Protein AF-A0AAD9LIF2-F1 (afdb_monomer_lite)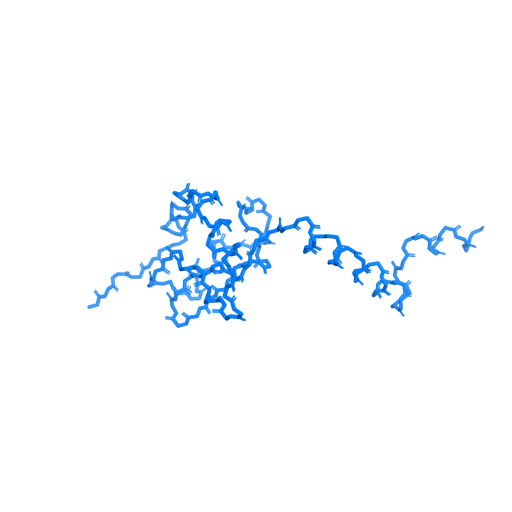

Radius of gyration: 17.7 Å; chains: 1; bounding box: 37×33×51 Å

pLDDT: mean 85.91, std 12.75, range [42.34, 97.44]

Secondary structure (DSSP, 8-state):
-PPPBPHHHHHHHHHT--HHHHHHHHTSS-SSPPPEEEEE-B-HHHHHHHHTTSTT-SS-GGGEEEETTEEEE-----HHHHHHHHHHHHHHHHHTT--HHHHGGG-

Foldseek 3Di:
DPDADALVNLVVLQVPDPVVVVQVQVPDPDPDRDFAWSDFRYDPVRVCVNCPVQPPDPAGPVQWDADPRTITGNDHPDPVNVVVVVVVVQVVCVVVVNRPVVVVVPD

Sequence (107 aa):
MTTLKTADDIRVAIDALELDEVASYFDQDDDEIDPYVVCEGVSIDAFNEYVGDGEGLRISLRFLALYDGRLVIVDLPTTVHESTARSFESEFLAATGNDARLQVAAR

Structure (mmCIF, N/CA/C/O backbone):
data_AF-A0AAD9LIF2-F1
#
_entry.id   AF-A0AAD9LIF2-F1
#
loop_
_atom_site.group_PDB
_atom_site.id
_atom_site.type_symbol
_atom_site.label_atom_id
_atom_site.label_alt_id
_atom_site.label_comp_id
_atom_site.label_asym_id
_atom_site.label_entity_id
_atom_site.label_seq_id
_atom_site.pdbx_PDB_ins_code
_atom_site.Cartn_x
_atom_site.Cartn_y
_atom_site.Cartn_z
_atom_site.occupancy
_atom_site.B_iso_or_equiv
_atom_site.auth_seq_id
_atom_site.auth_comp_id
_atom_site.auth_asym_id
_atom_site.auth_atom_id
_atom_site.pdbx_PDB_model_num
ATOM 1 N N . MET A 1 1 ? -19.932 -6.520 14.678 1.00 46.56 1 MET A N 1
ATOM 2 C CA . MET A 1 1 ? -19.556 -5.723 13.498 1.00 46.56 1 MET A CA 1
ATOM 3 C C . MET A 1 1 ? -18.306 -4.967 13.875 1.00 46.56 1 MET A C 1
ATOM 5 O O . MET A 1 1 ? -18.366 -4.162 14.795 1.00 46.56 1 MET A O 1
ATOM 9 N N . THR A 1 2 ? -17.177 -5.309 13.270 1.00 65.56 2 THR A N 1
ATOM 10 C CA . THR A 1 2 ? -15.981 -4.470 13.317 1.00 65.56 2 THR A CA 1
ATOM 11 C C . THR A 1 2 ? -16.275 -3.195 12.530 1.00 65.56 2 THR A C 1
ATOM 13 O O . THR A 1 2 ? -16.907 -3.248 11.474 1.00 65.56 2 THR A O 1
ATOM 16 N N . THR A 1 3 ? -15.910 -2.042 13.081 1.00 82.25 3 THR A N 1
ATOM 17 C CA . THR A 1 3 ? -16.009 -0.765 12.370 1.00 82.25 3 THR A CA 1
ATOM 18 C C . THR A 1 3 ? -15.069 -0.813 11.170 1.00 82.25 3 THR A C 1
ATOM 20 O O . THR A 1 3 ? -13.901 -1.163 11.335 1.00 82.25 3 THR A O 1
ATOM 23 N N . LEU A 1 4 ? -15.580 -0.506 9.976 1.00 89.88 4 LEU A N 1
ATOM 24 C CA . LEU A 1 4 ? -14.756 -0.419 8.771 1.00 89.88 4 LEU A CA 1
ATOM 25 C C . LEU A 1 4 ? -13.813 0.782 8.868 1.00 89.88 4 LEU A C 1
ATOM 27 O O . LEU A 1 4 ? -14.201 1.833 9.380 1.00 89.88 4 LEU A O 1
ATOM 31 N N . LYS A 1 5 ? -12.592 0.620 8.362 1.00 93.94 5 LYS A N 1
ATOM 32 C CA . LYS A 1 5 ? -11.599 1.689 8.277 1.00 93.94 5 LYS A CA 1
ATOM 33 C C . LYS A 1 5 ? -11.949 2.680 7.173 1.00 93.94 5 LYS A C 1
ATOM 35 O O . LYS A 1 5 ? -12.413 2.295 6.101 1.00 93.94 5 LYS A O 1
ATOM 40 N N . THR A 1 6 ? -11.686 3.949 7.446 1.00 96.69 6 THR A N 1
ATOM 41 C CA . THR A 1 6 ? -11.695 5.041 6.467 1.00 96.69 6 THR A CA 1
ATOM 42 C C . THR A 1 6 ? -10.330 5.178 5.789 1.00 96.69 6 THR A C 1
ATOM 44 O O . THR A 1 6 ? -9.346 4.579 6.228 1.00 96.69 6 THR A O 1
ATOM 47 N N . ALA A 1 7 ? -10.237 6.007 4.746 1.00 96.56 7 ALA A N 1
ATOM 48 C CA . ALA A 1 7 ? -8.954 6.344 4.132 1.00 96.56 7 ALA A CA 1
ATOM 49 C C . ALA A 1 7 ? -7.963 6.975 5.130 1.00 96.56 7 ALA A C 1
ATOM 51 O O . ALA A 1 7 ? -6.771 6.680 5.082 1.00 96.56 7 ALA A O 1
ATOM 52 N N . ASP A 1 8 ? -8.442 7.791 6.073 1.00 96.50 8 ASP A N 1
ATOM 53 C CA . ASP A 1 8 ? -7.590 8.396 7.105 1.00 96.50 8 ASP A CA 1
ATOM 54 C C . ASP A 1 8 ? -7.054 7.353 8.091 1.00 96.50 8 ASP A C 1
ATOM 56 O O . ASP A 1 8 ? -5.880 7.394 8.459 1.00 96.50 8 ASP A O 1
ATOM 60 N N . ASP A 1 9 ? -7.864 6.354 8.449 1.00 97.25 9 ASP A N 1
ATOM 61 C CA . ASP A 1 9 ? -7.411 5.237 9.285 1.00 97.25 9 ASP A CA 1
ATOM 62 C C . ASP A 1 9 ? -6.329 4.393 8.599 1.00 97.25 9 ASP A C 1
ATOM 64 O O . ASP A 1 9 ? -5.491 3.795 9.282 1.00 97.25 9 ASP A O 1
ATOM 68 N N . ILE A 1 10 ? -6.367 4.310 7.263 1.00 97.19 10 ILE A N 1
ATOM 69 C CA . ILE A 1 10 ? -5.330 3.663 6.452 1.00 97.19 10 ILE A CA 1
ATOM 70 C C . ILE A 1 10 ? -4.061 4.517 6.443 1.00 97.19 10 ILE A C 1
ATOM 72 O O . ILE A 1 10 ? -2.985 3.976 6.687 1.00 97.19 10 ILE A O 1
ATOM 76 N N . ARG A 1 11 ? -4.170 5.839 6.228 1.00 96.25 11 ARG A N 1
ATOM 77 C CA . ARG A 1 11 ? -3.019 6.765 6.274 1.00 96.25 11 ARG A CA 1
ATOM 78 C C . ARG A 1 11 ? -2.273 6.643 7.594 1.00 96.25 11 ARG A C 1
ATOM 80 O O . ARG A 1 11 ? -1.072 6.407 7.589 1.00 96.25 11 ARG A O 1
ATOM 87 N N . VAL A 1 12 ? -2.999 6.692 8.710 1.00 96.81 12 VAL A N 1
ATOM 88 C CA . VAL A 1 12 ? -2.418 6.543 10.051 1.00 96.81 12 VAL A CA 1
ATOM 89 C C . VAL A 1 12 ? -1.711 5.196 10.215 1.00 96.81 12 VAL A C 1
ATOM 91 O O . VAL A 1 12 ? -0.614 5.151 10.765 1.00 96.81 12 VAL A O 1
ATOM 94 N N . ALA A 1 13 ? -2.308 4.101 9.734 1.00 96.50 13 ALA A N 1
ATOM 95 C CA . ALA A 1 13 ? -1.691 2.778 9.815 1.00 96.50 13 ALA A CA 1
ATOM 96 C C . ALA A 1 13 ? -0.405 2.689 8.978 1.00 96.50 13 ALA A C 1
ATOM 98 O O . ALA A 1 13 ? 0.603 2.187 9.465 1.00 96.50 13 ALA A O 1
ATOM 99 N N . ILE A 1 14 ? -0.422 3.215 7.749 1.00 95.50 14 ILE A N 1
ATOM 100 C CA . ILE A 1 14 ? 0.749 3.247 6.867 1.00 95.50 14 ILE A CA 1
ATOM 101 C C . ILE A 1 14 ? 1.846 4.136 7.449 1.00 95.50 14 ILE A C 1
ATOM 103 O O . ILE A 1 14 ? 3.011 3.756 7.395 1.00 95.50 14 ILE A O 1
ATOM 107 N N . ASP A 1 15 ? 1.513 5.292 8.022 1.00 95.25 15 ASP A N 1
ATOM 108 C CA . ASP A 1 15 ? 2.481 6.211 8.633 1.00 95.25 15 ASP A CA 1
ATOM 109 C C . ASP A 1 15 ? 3.105 5.644 9.915 1.00 95.25 15 ASP A C 1
ATOM 111 O O . ASP A 1 15 ? 4.257 5.945 10.228 1.00 95.25 15 ASP A O 1
ATOM 115 N N . ALA A 1 16 ? 2.394 4.762 10.617 1.00 96.38 16 ALA A N 1
ATOM 116 C CA . ALA A 1 16 ? 2.907 4.069 11.793 1.00 96.38 16 ALA A CA 1
ATOM 117 C C . ALA A 1 16 ? 3.897 2.933 11.469 1.00 96.38 16 ALA A C 1
ATOM 119 O O . ALA A 1 16 ? 4.549 2.441 12.385 1.00 96.38 16 ALA A O 1
ATOM 120 N N . LEU A 1 17 ? 4.029 2.515 10.202 1.00 94.75 17 LEU A N 1
ATOM 121 C CA . LEU A 1 17 ? 4.938 1.429 9.823 1.00 94.75 17 LEU A CA 1
ATOM 122 C C . LEU A 1 17 ? 6.411 1.794 10.057 1.00 94.75 17 LEU A C 1
ATOM 124 O O . LEU A 1 17 ? 6.901 2.829 9.579 1.00 94.75 17 LEU A O 1
ATOM 128 N N . GLU A 1 18 ? 7.130 0.873 10.697 1.00 93.81 18 GLU A N 1
ATOM 129 C CA . GLU A 1 18 ? 8.590 0.835 10.734 1.00 93.81 18 GLU A CA 1
ATOM 130 C C . GLU A 1 18 ? 9.092 0.102 9.481 1.00 93.81 18 GLU A C 1
ATOM 132 O O . GLU A 1 18 ? 9.061 -1.122 9.398 1.00 93.81 18 GLU A O 1
ATOM 137 N N . LEU A 1 19 ? 9.522 0.852 8.459 1.00 89.25 19 LEU A N 1
ATOM 138 C CA . LEU A 1 19 ? 9.866 0.268 7.151 1.00 89.25 19 LEU A CA 1
ATOM 139 C C . LEU A 1 19 ? 11.035 -0.725 7.214 1.00 89.25 19 LEU A C 1
ATOM 141 O O . LEU A 1 19 ? 11.085 -1.633 6.392 1.00 89.25 19 LEU A O 1
ATOM 145 N N . ASP A 1 20 ? 11.932 -0.584 8.193 1.00 88.69 20 ASP A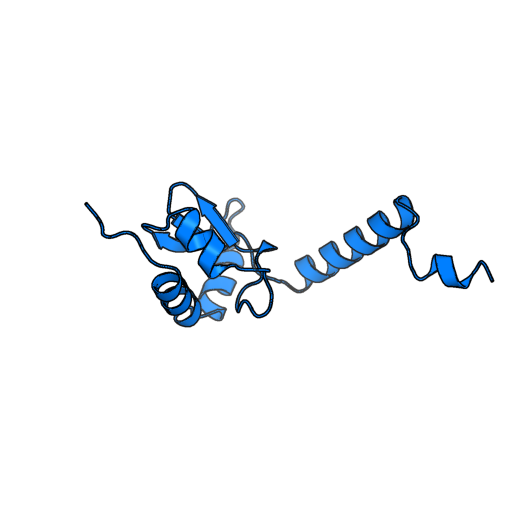 N 1
ATOM 146 C CA . ASP A 1 20 ? 13.022 -1.536 8.424 1.00 88.69 20 ASP A CA 1
ATOM 147 C C . ASP A 1 20 ? 12.496 -2.896 8.920 1.00 88.69 20 ASP A C 1
ATOM 149 O O . ASP A 1 20 ? 13.037 -3.938 8.554 1.00 88.69 20 ASP A O 1
ATOM 153 N N . GLU A 1 21 ? 11.411 -2.912 9.703 1.00 90.56 21 GLU A N 1
ATOM 154 C CA . GLU A 1 21 ? 10.741 -4.148 10.126 1.00 90.56 21 GLU A CA 1
ATOM 155 C C . GLU A 1 21 ? 10.059 -4.825 8.934 1.00 90.56 21 GLU A C 1
ATOM 157 O O . GLU A 1 21 ? 10.217 -6.028 8.731 1.00 90.56 21 GLU A O 1
ATOM 162 N N . VAL A 1 22 ? 9.353 -4.043 8.111 1.00 89.56 22 VAL A N 1
ATOM 163 C CA . VAL A 1 22 ? 8.705 -4.556 6.894 1.00 89.56 22 VAL A CA 1
ATOM 164 C C . VAL A 1 22 ? 9.752 -5.107 5.918 1.00 89.56 22 VAL A C 1
ATOM 166 O O . VAL A 1 22 ? 9.540 -6.164 5.339 1.00 89.56 22 VAL A O 1
ATOM 169 N N . ALA A 1 23 ? 10.901 -4.445 5.760 1.00 86.69 23 ALA A N 1
ATOM 170 C CA . ALA A 1 23 ? 12.006 -4.952 4.943 1.00 86.69 23 ALA A CA 1
ATOM 171 C C . ALA A 1 23 ? 12.572 -6.265 5.494 1.00 86.69 23 ALA A C 1
ATOM 173 O O . ALA A 1 23 ? 12.661 -7.248 4.767 1.00 86.69 23 ALA A O 1
ATOM 174 N N . SER A 1 24 ? 12.853 -6.309 6.798 1.00 87.00 24 SER A N 1
ATOM 175 C CA . SER A 1 24 ? 13.333 -7.514 7.481 1.00 87.00 24 SER A CA 1
ATOM 176 C C . SER A 1 24 ? 12.356 -8.693 7.368 1.00 87.00 24 SER A C 1
ATOM 178 O O . SER A 1 24 ? 12.773 -9.847 7.339 1.00 87.00 24 SER A O 1
ATOM 180 N N . TYR A 1 25 ? 11.050 -8.422 7.281 1.00 87.75 25 TYR A N 1
ATOM 181 C CA . TYR A 1 25 ? 10.035 -9.447 7.049 1.00 87.75 25 TYR A CA 1
ATOM 182 C C . TYR A 1 25 ? 10.183 -10.123 5.675 1.00 87.75 25 TYR A C 1
ATOM 184 O O . TYR A 1 25 ? 10.046 -11.340 5.589 1.00 87.75 25 TYR A O 1
ATOM 192 N N . PHE A 1 26 ? 10.516 -9.362 4.627 1.00 84.88 26 PHE A N 1
ATOM 193 C CA . PHE A 1 26 ? 10.718 -9.892 3.271 1.00 84.88 26 PHE A CA 1
ATOM 194 C C . PHE A 1 26 ? 12.127 -10.448 3.013 1.00 84.88 26 PHE A C 1
ATOM 196 O O . PHE A 1 26 ? 12.317 -11.181 2.049 1.00 84.88 26 PHE A O 1
ATOM 203 N N . ASP A 1 27 ? 13.103 -10.139 3.868 1.00 82.31 27 ASP A N 1
ATOM 204 C CA . ASP A 1 27 ? 14.480 -10.647 3.763 1.00 82.31 27 ASP A CA 1
ATOM 205 C C . ASP A 1 27 ? 14.672 -12.039 4.414 1.00 82.31 27 ASP A C 1
ATOM 207 O O . ASP A 1 27 ? 15.800 -12.519 4.537 1.00 82.31 27 ASP A O 1
ATOM 211 N N . GLN A 1 28 ? 13.600 -12.699 4.870 1.00 76.56 28 GLN A N 1
ATOM 212 C CA . GLN A 1 28 ? 13.689 -14.024 5.494 1.00 76.56 28 GLN A CA 1
ATOM 213 C C . GLN A 1 28 ? 13.941 -15.114 4.440 1.00 76.56 28 GLN A C 1
ATOM 215 O O . GLN A 1 28 ? 13.324 -15.107 3.382 1.00 76.56 28 GLN A O 1
ATOM 220 N N . ASP A 1 29 ? 14.820 -16.077 4.747 1.00 65.31 29 ASP A N 1
ATOM 221 C CA . ASP A 1 29 ? 15.246 -17.174 3.850 1.00 65.31 29 ASP A CA 1
ATOM 222 C C . ASP A 1 29 ? 14.139 -18.220 3.540 1.00 65.31 29 ASP A C 1
ATOM 224 O O . ASP A 1 29 ? 14.450 -19.355 3.176 1.00 65.31 29 ASP A O 1
ATOM 228 N N . ASP A 1 30 ? 12.859 -17.891 3.730 1.00 70.06 30 ASP A N 1
ATOM 229 C CA . ASP A 1 30 ? 11.749 -18.812 3.473 1.00 70.06 30 ASP A CA 1
ATOM 230 C C . ASP A 1 30 ? 11.269 -18.685 2.019 1.00 70.06 30 ASP A C 1
ATOM 232 O O . ASP A 1 30 ? 11.050 -17.586 1.511 1.00 70.06 30 ASP A O 1
ATOM 236 N N . ASP A 1 31 ? 11.094 -19.821 1.338 1.00 66.12 31 ASP A N 1
ATOM 237 C CA . ASP A 1 31 ? 10.740 -19.869 -0.090 1.00 66.12 31 ASP A CA 1
ATOM 238 C C . ASP A 1 31 ? 9.285 -19.410 -0.359 1.00 66.12 31 ASP A C 1
ATOM 240 O O . ASP A 1 31 ? 8.893 -19.204 -1.511 1.00 66.12 31 ASP A O 1
ATOM 244 N N . GLU A 1 32 ? 8.474 -19.247 0.693 1.00 70.12 32 GLU A N 1
ATOM 245 C CA . GLU A 1 32 ? 7.073 -18.818 0.638 1.00 70.12 32 GLU A CA 1
ATOM 246 C C . GLU A 1 32 ? 6.806 -17.735 1.700 1.00 70.12 32 GLU A C 1
ATOM 248 O O . GLU A 1 32 ? 6.460 -18.024 2.844 1.00 70.12 32 GLU A O 1
ATOM 253 N N . ILE A 1 33 ? 6.986 -16.464 1.323 1.00 74.25 33 ILE A N 1
ATOM 254 C CA . ILE A 1 3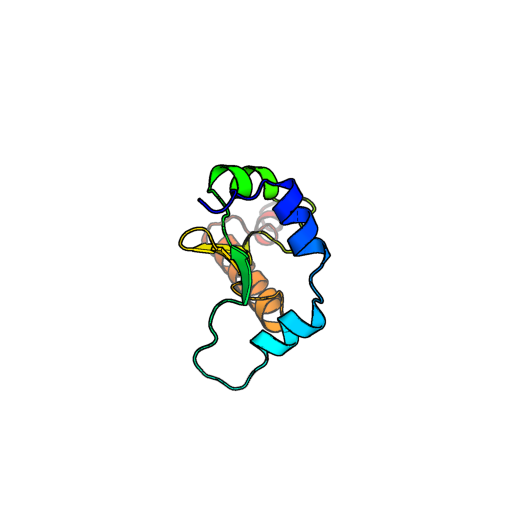3 ? 6.719 -15.316 2.200 1.00 74.25 33 ILE A CA 1
ATOM 255 C C . ILE A 1 33 ? 5.280 -14.832 1.979 1.00 74.25 33 ILE A C 1
ATOM 257 O O . ILE A 1 33 ? 4.918 -14.382 0.888 1.00 74.25 33 ILE A O 1
ATOM 261 N N . ASP A 1 34 ? 4.456 -14.920 3.024 1.00 86.69 34 ASP A N 1
ATOM 262 C CA . ASP A 1 34 ? 3.112 -14.336 3.044 1.00 86.69 34 ASP A CA 1
ATOM 263 C C . ASP A 1 34 ? 3.165 -12.801 2.884 1.00 86.69 34 ASP A C 1
ATOM 265 O O . ASP A 1 34 ? 4.150 -12.168 3.246 1.00 86.69 34 ASP A O 1
ATOM 269 N N . PRO A 1 35 ? 2.106 -12.133 2.398 1.00 91.62 35 PRO A N 1
ATOM 270 C CA . PRO A 1 35 ? 2.062 -10.671 2.394 1.00 91.62 35 PRO A CA 1
ATOM 271 C C . PRO A 1 35 ? 2.062 -10.070 3.811 1.00 91.62 35 PRO A C 1
ATOM 273 O O . PRO A 1 35 ? 1.314 -10.518 4.688 1.00 91.62 35 PRO A O 1
ATOM 276 N N . TYR A 1 36 ? 2.794 -8.970 4.013 1.00 92.81 36 TYR A N 1
ATOM 277 C CA . TYR A 1 36 ? 2.807 -8.238 5.283 1.00 92.81 36 TYR A CA 1
ATOM 278 C C . TYR A 1 36 ? 1.475 -7.507 5.496 1.00 92.81 36 TYR A C 1
ATOM 280 O O . TYR A 1 36 ? 1.076 -6.656 4.700 1.00 92.81 36 TYR A O 1
ATOM 288 N N . VAL A 1 37 ? 0.766 -7.802 6.584 1.00 95.25 37 VAL A N 1
ATOM 289 C CA . VAL A 1 37 ? -0.548 -7.199 6.863 1.00 95.25 37 VAL A CA 1
ATOM 290 C C . VAL A 1 37 ? -0.396 -5.837 7.513 1.00 95.25 37 VAL A C 1
ATOM 292 O O . VAL A 1 37 ? 0.128 -5.731 8.615 1.00 95.25 37 VAL A O 1
ATOM 295 N N . VAL A 1 38 ? -0.944 -4.803 6.877 1.00 95.50 38 VAL A N 1
ATOM 296 C CA . VAL A 1 38 ? -0.967 -3.446 7.434 1.00 95.50 38 VAL A CA 1
ATOM 297 C C . VAL A 1 38 ? -2.152 -3.282 8.379 1.00 95.50 38 VAL A C 1
ATOM 299 O O . VAL A 1 38 ? -1.996 -2.900 9.535 1.00 95.50 38 VAL A O 1
ATOM 302 N N . CYS A 1 39 ? -3.366 -3.543 7.890 1.00 96.06 39 CYS A N 1
ATOM 303 C CA . CYS A 1 39 ? -4.570 -3.503 8.714 1.00 96.06 39 CYS A CA 1
ATOM 304 C C . CYS A 1 39 ? -5.754 -4.247 8.087 1.00 96.06 39 CYS A C 1
ATOM 306 O O . CYS A 1 39 ? -5.797 -4.497 6.883 1.00 96.06 39 CYS A O 1
ATOM 308 N N . GLU A 1 40 ? -6.737 -4.571 8.928 1.00 96.12 40 GLU A N 1
ATOM 309 C CA . GLU A 1 40 ? -7.979 -5.245 8.544 1.00 96.12 40 GLU A CA 1
ATOM 310 C C . GLU A 1 40 ? -9.181 -4.289 8.558 1.00 96.12 40 GLU A C 1
ATOM 312 O O . GLU A 1 40 ? -9.123 -3.186 9.112 1.00 96.12 40 GLU A O 1
ATOM 317 N N . GLY A 1 41 ? -10.302 -4.738 7.987 1.00 96.56 41 GLY A N 1
ATOM 318 C CA . GLY A 1 41 ? -11.551 -3.976 7.952 1.00 96.56 41 GLY A CA 1
ATOM 319 C C . GLY A 1 41 ? -11.558 -2.872 6.896 1.00 96.56 41 GLY A C 1
ATOM 320 O O . GLY A 1 41 ? -12.267 -1.881 7.054 1.00 96.56 41 GLY A O 1
ATOM 321 N N . VAL A 1 42 ? -10.767 -3.025 5.835 1.00 97.31 42 VAL A N 1
ATOM 322 C CA . VAL A 1 42 ? -10.650 -2.063 4.737 1.00 97.31 42 VAL A CA 1
ATOM 323 C C . VAL A 1 42 ? -11.660 -2.404 3.642 1.00 97.31 42 VAL A C 1
ATOM 325 O O . VAL A 1 42 ? -11.651 -3.505 3.097 1.00 97.31 42 VAL A O 1
ATOM 328 N N . SER A 1 43 ? -12.544 -1.466 3.299 1.00 96.81 43 SER A N 1
ATOM 329 C CA . SER A 1 43 ? -13.413 -1.608 2.126 1.00 96.81 43 SER A CA 1
ATOM 330 C C . SER A 1 43 ? -12.676 -1.207 0.844 1.00 96.81 43 SER A C 1
ATOM 332 O O . SER A 1 43 ? -11.695 -0.465 0.884 1.00 96.81 43 SER A O 1
ATOM 334 N N . ILE A 1 44 ? -13.183 -1.655 -0.310 1.00 96.25 44 ILE A N 1
ATOM 335 C CA . ILE A 1 44 ? -12.676 -1.218 -1.623 1.00 96.25 44 ILE A CA 1
ATOM 336 C C . ILE A 1 44 ? -12.769 0.309 -1.754 1.00 96.25 44 ILE A C 1
ATOM 338 O O . ILE A 1 44 ? -11.830 0.935 -2.233 1.00 96.25 44 ILE A O 1
ATOM 342 N N . ASP A 1 45 ? -13.864 0.910 -1.285 1.00 97.44 45 ASP A N 1
ATOM 343 C CA . ASP A 1 45 ? -14.061 2.361 -1.355 1.00 97.44 45 ASP A CA 1
ATOM 344 C C . ASP A 1 45 ? -13.015 3.117 -0.524 1.00 97.44 45 ASP A C 1
ATOM 346 O O . ASP A 1 45 ? -12.393 4.048 -1.030 1.00 97.44 45 ASP A O 1
ATOM 350 N N . ALA A 1 46 ? -12.753 2.673 0.711 1.00 97.06 46 ALA A N 1
ATOM 351 C CA . ALA A 1 46 ? -11.741 3.285 1.572 1.00 97.06 46 ALA A CA 1
ATOM 352 C C . ALA A 1 46 ? -10.322 3.105 1.012 1.00 97.06 46 ALA A C 1
ATOM 354 O O . ALA A 1 46 ? -9.505 4.021 1.093 1.00 97.06 46 ALA A O 1
ATOM 355 N N . PHE A 1 47 ? -10.030 1.942 0.418 1.00 96.69 47 PHE A N 1
ATOM 356 C CA . PHE A 1 47 ? -8.758 1.698 -0.257 1.00 96.69 47 PHE A CA 1
ATOM 357 C C . PHE A 1 47 ? -8.570 2.623 -1.465 1.00 96.69 47 PHE A C 1
ATOM 359 O O . PHE A 1 47 ? -7.538 3.280 -1.573 1.00 96.69 47 PHE A O 1
ATOM 366 N N . ASN A 1 48 ? -9.575 2.733 -2.336 1.00 96.00 48 ASN A N 1
ATOM 367 C CA . ASN A 1 48 ? -9.518 3.602 -3.512 1.00 96.00 48 ASN A CA 1
ATOM 368 C C . ASN A 1 48 ? -9.389 5.082 -3.125 1.00 96.00 48 ASN A C 1
ATOM 370 O O . ASN A 1 48 ? -8.646 5.821 -3.763 1.00 96.00 48 ASN A O 1
ATOM 374 N N . GLU A 1 49 ? -10.077 5.514 -2.067 1.00 96.81 49 GLU A N 1
ATOM 375 C CA . GLU A 1 49 ? -9.960 6.874 -1.536 1.00 96.81 49 GLU A CA 1
ATOM 376 C C . GLU A 1 49 ? -8.579 7.147 -0.917 1.00 96.81 49 GLU A C 1
ATOM 378 O O . GLU A 1 49 ? -8.044 8.249 -1.052 1.00 96.81 49 GLU A O 1
ATOM 383 N N . TYR A 1 50 ? -7.980 6.158 -0.248 1.00 95.94 50 TYR A N 1
ATOM 384 C CA . TYR A 1 50 ? -6.610 6.263 0.253 1.00 95.94 50 TYR A CA 1
ATOM 385 C C . TYR A 1 50 ? -5.599 6.401 -0.891 1.00 95.94 50 TYR A C 1
ATOM 387 O O . TYR A 1 50 ? -4.752 7.292 -0.843 1.00 95.94 50 TYR A O 1
ATOM 395 N N . VAL A 1 51 ? -5.704 5.533 -1.902 1.00 95.31 51 VAL A N 1
ATOM 396 C CA . VAL A 1 51 ? -4.777 5.470 -3.039 1.00 95.31 51 VAL A CA 1
ATOM 397 C C . VAL A 1 51 ? -4.890 6.703 -3.935 1.00 95.31 51 VAL A C 1
ATOM 399 O O . VAL A 1 51 ? -3.868 7.207 -4.395 1.00 95.31 51 VAL A O 1
ATOM 402 N N . GLY A 1 52 ? -6.106 7.196 -4.186 1.00 93.75 52 GLY A N 1
ATOM 403 C CA . GLY A 1 52 ? -6.330 8.332 -5.078 1.00 93.75 52 GLY A CA 1
ATOM 404 C C . GLY A 1 52 ? -5.815 8.066 -6.498 1.00 93.75 52 GLY A C 1
ATOM 405 O O . GLY A 1 52 ? -6.140 7.047 -7.106 1.00 93.75 52 GLY A O 1
ATOM 406 N N . ASP A 1 53 ? -5.009 8.986 -7.028 1.00 90.19 53 ASP A N 1
ATOM 407 C CA . ASP A 1 53 ? -4.298 8.843 -8.309 1.00 90.19 53 ASP A CA 1
ATOM 408 C C . ASP A 1 53 ? -2.948 8.108 -8.184 1.00 90.19 53 ASP A C 1
ATOM 410 O O . ASP A 1 53 ? -2.286 7.845 -9.189 1.00 90.19 53 ASP A O 1
ATOM 414 N N . GLY A 1 54 ? -2.558 7.733 -6.963 1.00 85.50 54 GLY A N 1
ATOM 415 C CA . GLY A 1 54 ? -1.300 7.065 -6.653 1.00 85.50 54 GLY A CA 1
ATOM 416 C C . GLY A 1 54 ? -0.108 8.004 -6.440 1.00 85.50 54 GLY A C 1
ATOM 417 O O . GLY A 1 54 ? 0.983 7.510 -6.137 1.00 85.50 54 GLY A O 1
ATOM 418 N N . GLU A 1 55 ? -0.271 9.326 -6.563 1.00 86.31 55 GLU A N 1
ATOM 419 C CA . GLU A 1 55 ? 0.807 10.284 -6.314 1.00 86.31 55 GLU A CA 1
ATOM 420 C C . GLU A 1 55 ? 1.038 10.510 -4.810 1.00 86.31 55 GLU A C 1
ATOM 422 O O . GLU A 1 55 ? 0.115 10.588 -4.002 1.00 86.31 55 GLU A O 1
ATOM 427 N N . GLY A 1 56 ? 2.308 10.623 -4.406 1.00 85.81 56 GLY A N 1
ATOM 428 C CA . GLY A 1 56 ? 2.680 10.978 -3.030 1.00 85.81 56 GLY A CA 1
ATOM 429 C C . GLY A 1 56 ? 2.463 9.887 -1.973 1.00 85.81 56 GLY A C 1
ATOM 430 O O . GLY A 1 56 ? 2.668 10.151 -0.788 1.00 85.81 56 GLY A O 1
ATOM 431 N N . LEU A 1 57 ? 2.090 8.665 -2.369 1.00 91.81 57 LEU A N 1
ATOM 432 C CA . LEU A 1 57 ? 1.969 7.543 -1.439 1.00 91.81 57 LEU A CA 1
ATOM 433 C C . LEU A 1 57 ? 3.327 7.201 -0.807 1.00 91.81 57 LEU A C 1
ATOM 435 O O . LEU A 1 57 ? 4.323 7.031 -1.513 1.00 91.81 57 LEU A O 1
ATOM 439 N N . ARG A 1 58 ? 3.348 7.022 0.523 1.00 91.00 58 ARG A N 1
ATOM 440 C CA . ARG A 1 58 ? 4.539 6.562 1.265 1.00 91.00 58 ARG A CA 1
ATOM 441 C C . ARG A 1 58 ? 5.051 5.220 0.730 1.00 91.00 58 ARG A C 1
ATOM 443 O O . ARG A 1 58 ? 6.256 5.014 0.639 1.00 91.00 58 ARG A O 1
ATOM 450 N N . ILE A 1 59 ? 4.126 4.333 0.366 1.00 89.81 59 ILE A N 1
ATOM 451 C CA . ILE A 1 59 ? 4.387 3.056 -0.300 1.00 89.81 59 ILE A CA 1
ATOM 452 C C . ILE A 1 59 ? 3.654 3.093 -1.636 1.00 89.81 59 ILE A C 1
ATOM 454 O O . ILE A 1 59 ? 2.444 3.304 -1.674 1.00 89.81 59 ILE A O 1
ATOM 458 N N . SER A 1 60 ? 4.379 2.916 -2.740 1.00 89.56 60 SER A N 1
ATOM 459 C CA . SER A 1 60 ? 3.775 2.964 -4.075 1.00 89.56 60 SER A CA 1
ATOM 460 C C . SER A 1 60 ? 2.681 1.906 -4.238 1.00 89.56 60 SER A C 1
ATOM 462 O O . SER A 1 60 ? 2.848 0.774 -3.792 1.00 89.56 60 SER A O 1
ATOM 464 N N . LEU A 1 61 ? 1.613 2.242 -4.971 1.00 91.06 61 LEU A N 1
ATOM 465 C CA . LEU A 1 61 ? 0.461 1.360 -5.206 1.00 91.06 61 LEU A CA 1
ATOM 466 C C . LEU A 1 61 ? 0.843 -0.050 -5.682 1.00 91.06 61 LEU A C 1
ATOM 468 O O . LEU A 1 61 ? 0.204 -1.016 -5.291 1.00 91.06 61 LEU A O 1
ATOM 472 N N . ARG A 1 62 ? 1.907 -0.183 -6.485 1.00 87.75 62 ARG A N 1
ATOM 473 C CA . ARG A 1 62 ? 2.394 -1.479 -6.995 1.00 87.75 62 ARG A CA 1
ATOM 474 C C . ARG A 1 62 ? 2.797 -2.484 -5.903 1.00 87.75 62 ARG A C 1
ATOM 476 O O . ARG A 1 62 ? 2.923 -3.661 -6.203 1.00 87.75 62 ARG A O 1
ATOM 483 N N . PHE A 1 63 ? 2.998 -2.015 -4.673 1.00 91.62 63 PHE A N 1
ATOM 484 C CA . PHE A 1 63 ? 3.359 -2.826 -3.510 1.00 91.62 63 PHE A CA 1
ATOM 485 C C . PHE A 1 63 ? 2.184 -3.076 -2.563 1.00 91.62 63 PHE A C 1
ATOM 487 O O . PHE A 1 63 ? 2.343 -3.795 -1.583 1.00 91.62 63 PHE A O 1
ATOM 494 N N . LEU A 1 64 ? 1.015 -2.488 -2.825 1.00 94.50 64 LEU A N 1
ATOM 495 C CA . LEU A 1 64 ? -0.167 -2.609 -1.979 1.00 94.50 64 LEU A CA 1
ATOM 496 C C . LEU A 1 64 ? -1.205 -3.514 -2.638 1.00 94.50 64 LEU A C 1
ATOM 498 O O . LEU A 1 64 ? -1.489 -3.391 -3.829 1.00 94.50 64 LEU A O 1
ATOM 502 N N . ALA A 1 65 ? -1.829 -4.378 -1.843 1.00 95.38 65 ALA A N 1
ATOM 503 C CA . ALA A 1 65 ? -2.967 -5.178 -2.276 1.00 95.38 65 ALA A CA 1
ATOM 504 C C . ALA A 1 65 ? -4.064 -5.205 -1.209 1.00 95.38 65 ALA A C 1
ATOM 506 O O . ALA A 1 65 ? -3.804 -5.054 -0.015 1.00 95.38 65 ALA A O 1
ATOM 507 N N . LEU A 1 66 ? -5.301 -5.419 -1.654 1.00 96.31 66 LEU A N 1
ATOM 508 C CA . LEU A 1 66 ? -6.452 -5.618 -0.782 1.00 96.31 66 LEU A CA 1
ATOM 509 C C . LEU A 1 66 ? -6.951 -7.059 -0.937 1.00 96.31 66 LEU A C 1
ATOM 511 O O . LEU A 1 66 ? -7.504 -7.412 -1.978 1.00 96.31 66 LEU A O 1
ATOM 515 N N . TYR A 1 67 ? -6.789 -7.875 0.105 1.00 94.31 67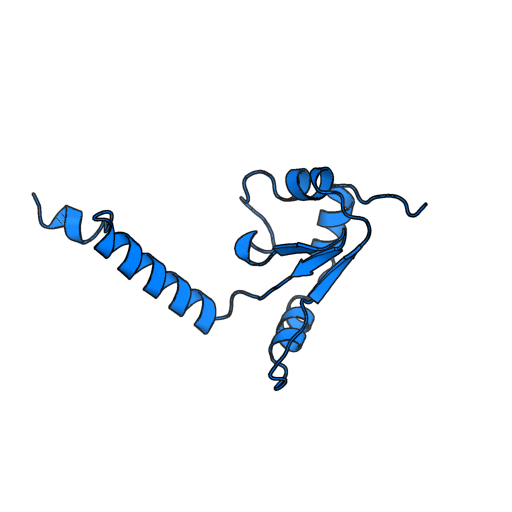 TYR A N 1
ATOM 516 C CA . TYR A 1 67 ? -7.253 -9.265 0.139 1.00 94.31 67 TYR A CA 1
ATOM 517 C C . TYR A 1 67 ? -8.280 -9.456 1.246 1.00 94.31 67 TYR A C 1
ATOM 519 O O . TYR A 1 67 ? -7.951 -9.325 2.418 1.00 94.31 67 TYR A O 1
ATOM 527 N N . ASP A 1 68 ? -9.525 -9.758 0.876 1.00 93.75 68 ASP A N 1
ATOM 528 C CA . ASP A 1 68 ? -10.616 -10.042 1.825 1.00 93.75 68 ASP A CA 1
ATOM 529 C C . ASP A 1 68 ? -10.737 -8.997 2.958 1.00 93.75 68 ASP A C 1
ATOM 531 O O . ASP A 1 68 ? -10.835 -9.302 4.144 1.00 93.75 68 ASP A O 1
ATOM 535 N N . GLY A 1 69 ? -10.641 -7.716 2.590 1.00 95.12 69 GLY A N 1
ATOM 536 C CA . GLY A 1 69 ? -10.703 -6.598 3.533 1.00 95.12 69 GLY A CA 1
ATOM 537 C C . GLY A 1 69 ? -9.430 -6.349 4.352 1.00 95.12 69 GLY A C 1
ATOM 538 O O . GLY A 1 69 ? -9.455 -5.540 5.282 1.00 95.12 69 GLY A O 1
ATOM 539 N N . ARG A 1 70 ? -8.319 -7.012 4.018 1.00 96.50 70 ARG A N 1
ATOM 540 C CA . ARG A 1 70 ? -6.983 -6.771 4.577 1.00 96.50 70 ARG A CA 1
ATOM 541 C C . ARG A 1 70 ? -6.140 -5.982 3.591 1.00 96.50 70 ARG A C 1
ATOM 543 O O . ARG A 1 70 ? -5.890 -6.451 2.481 1.00 96.50 70 ARG A O 1
ATOM 550 N N . LEU A 1 71 ? -5.686 -4.806 4.007 1.00 96.88 71 LEU A N 1
ATOM 551 C CA . LEU A 1 71 ? -4.636 -4.093 3.295 1.00 96.88 71 LEU A CA 1
ATOM 552 C C . LEU A 1 71 ? -3.300 -4.754 3.625 1.00 96.88 71 LEU A C 1
ATOM 554 O O . LEU A 1 71 ? -2.931 -4.852 4.798 1.00 96.88 71 LEU A O 1
ATOM 558 N N . VAL A 1 72 ? -2.589 -5.191 2.594 1.00 96.50 72 VAL A N 1
ATOM 559 C CA . VAL A 1 72 ? -1.287 -5.843 2.718 1.00 96.50 72 VAL A CA 1
ATOM 560 C C . VAL A 1 72 ? -0.240 -5.155 1.853 1.00 96.50 72 VAL A C 1
ATOM 562 O O . VAL A 1 72 ? -0.565 -4.534 0.838 1.00 96.50 72 VAL A O 1
ATOM 565 N N . ILE A 1 73 ? 1.017 -5.312 2.249 1.00 94.50 73 ILE A N 1
ATOM 566 C CA . ILE A 1 73 ? 2.189 -5.054 1.422 1.00 94.50 73 ILE A CA 1
ATOM 567 C C . ILE A 1 73 ? 2.614 -6.400 0.838 1.00 94.50 73 ILE A C 1
ATOM 569 O O . ILE A 1 73 ? 2.751 -7.372 1.578 1.00 94.50 73 ILE A O 1
ATOM 573 N N . VAL A 1 74 ? 2.757 -6.477 -0.483 1.00 90.88 74 VAL A N 1
ATOM 574 C CA . VAL A 1 74 ? 3.110 -7.729 -1.183 1.00 90.88 74 VAL A CA 1
ATOM 575 C C . VAL A 1 74 ? 4.600 -7.849 -1.484 1.00 90.88 74 VAL A C 1
ATOM 577 O O . VAL A 1 74 ? 5.072 -8.953 -1.713 1.00 90.88 74 VAL A O 1
ATOM 580 N N . ASP A 1 75 ? 5.310 -6.723 -1.504 1.00 85.69 75 ASP A N 1
ATOM 581 C CA . ASP A 1 75 ? 6.756 -6.628 -1.705 1.00 85.69 75 ASP A CA 1
ATOM 582 C C . ASP A 1 75 ? 7.211 -5.203 -1.323 1.00 85.69 75 ASP A C 1
ATOM 584 O O . ASP A 1 75 ? 6.379 -4.315 -1.107 1.00 85.69 75 ASP A O 1
ATOM 588 N N . LEU A 1 76 ? 8.515 -4.946 -1.278 1.00 79.31 76 LEU A N 1
ATOM 589 C CA . LEU A 1 76 ? 9.103 -3.617 -1.123 1.00 79.31 76 LEU A CA 1
ATOM 590 C C . LEU A 1 76 ? 10.021 -3.273 -2.306 1.00 79.31 76 LEU A C 1
ATOM 592 O O . LEU A 1 76 ? 10.530 -4.161 -2.989 1.00 79.31 76 LEU A O 1
ATOM 596 N N . PRO A 1 77 ? 10.288 -1.977 -2.566 1.00 71.94 77 PRO A N 1
ATOM 597 C CA . PRO A 1 77 ? 11.229 -1.572 -3.604 1.00 71.94 77 PRO A CA 1
ATOM 598 C C . PRO A 1 77 ? 12.662 -1.950 -3.207 1.00 71.94 77 PRO A C 1
ATOM 600 O O . PRO A 1 77 ? 13.424 -1.134 -2.687 1.00 71.94 77 PRO A O 1
ATOM 603 N N . THR A 1 78 ? 13.057 -3.194 -3.467 1.00 72.62 78 THR A N 1
ATOM 604 C CA . THR A 1 78 ? 14.455 -3.607 -3.351 1.00 72.62 78 THR A CA 1
ATOM 605 C C . THR A 1 78 ? 15.253 -3.069 -4.537 1.00 72.62 78 THR A C 1
ATOM 607 O O . THR A 1 78 ? 14.725 -2.810 -5.623 1.00 72.62 78 THR A O 1
ATOM 610 N N . THR A 1 79 ? 16.572 -2.927 -4.368 1.00 73.56 79 THR A N 1
ATOM 611 C CA . THR A 1 79 ? 17.444 -2.504 -5.481 1.00 73.56 79 THR A CA 1
ATOM 612 C C . THR A 1 79 ? 17.338 -3.469 -6.667 1.00 73.56 79 THR A C 1
ATOM 614 O O . THR A 1 79 ? 17.360 -3.040 -7.823 1.00 73.56 79 THR A O 1
ATOM 617 N N . VAL A 1 80 ? 17.186 -4.767 -6.389 1.00 73.00 80 VAL A N 1
ATOM 618 C CA . VAL A 1 80 ? 17.013 -5.807 -7.410 1.00 73.00 80 VAL A CA 1
ATOM 619 C C . VAL A 1 80 ? 15.651 -5.678 -8.088 1.00 73.00 80 VAL A C 1
ATOM 621 O O . VAL A 1 80 ? 15.605 -5.668 -9.321 1.00 73.00 80 VAL A O 1
ATOM 624 N N . HIS A 1 81 ? 14.571 -5.503 -7.320 1.00 74.75 81 HIS A N 1
ATOM 625 C CA . HIS A 1 81 ? 13.225 -5.288 -7.851 1.00 74.75 81 HIS A CA 1
ATOM 626 C C . HIS A 1 81 ? 13.190 -4.068 -8.780 1.00 74.75 81 HIS A C 1
ATOM 628 O O . HIS A 1 81 ? 12.851 -4.191 -9.956 1.00 74.75 81 HIS A O 1
ATOM 634 N N . GLU A 1 82 ? 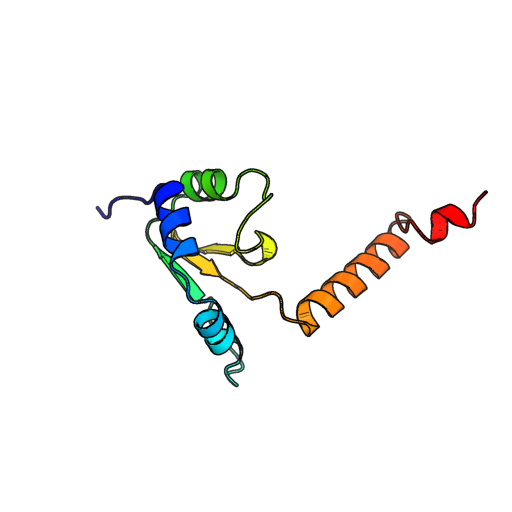13.656 -2.903 -8.319 1.00 79.12 82 GLU A N 1
ATOM 635 C CA . GLU A 1 82 ? 13.632 -1.674 -9.122 1.00 79.12 82 GLU A CA 1
ATOM 636 C C . GLU A 1 82 ? 14.584 -1.721 -10.328 1.00 79.12 82 GLU A C 1
ATOM 638 O O . GLU A 1 82 ? 14.332 -1.095 -11.359 1.00 79.12 82 GLU A O 1
ATOM 643 N N . SER A 1 83 ? 15.700 -2.453 -10.251 1.00 79.94 83 SER A N 1
ATOM 644 C CA . SER A 1 83 ? 16.565 -2.688 -11.416 1.00 79.94 83 SER A CA 1
ATOM 645 C C . SER A 1 83 ? 15.884 -3.580 -12.458 1.00 79.94 83 SER A C 1
ATOM 647 O O . SER A 1 83 ? 15.959 -3.312 -13.661 1.00 79.94 83 SER A O 1
ATOM 649 N N . THR A 1 84 ? 15.187 -4.618 -11.999 1.00 82.62 84 THR A N 1
ATOM 650 C CA . THR A 1 84 ? 14.477 -5.575 -12.854 1.00 82.62 84 THR A CA 1
ATOM 651 C C . THR A 1 84 ? 13.269 -4.921 -13.514 1.00 82.62 84 THR A C 1
ATOM 653 O O . THR A 1 84 ? 13.132 -4.998 -14.733 1.00 82.62 84 THR A O 1
ATOM 656 N N . ALA A 1 85 ? 12.458 -4.190 -12.745 1.00 85.00 85 ALA A N 1
ATOM 657 C CA . ALA A 1 85 ? 11.303 -3.448 -13.240 1.00 85.00 85 ALA A CA 1
ATOM 658 C C . ALA A 1 85 ? 11.700 -2.428 -14.318 1.00 85.00 85 ALA A C 1
ATOM 660 O O . ALA A 1 85 ? 11.101 -2.412 -15.389 1.00 85.00 85 ALA A O 1
ATOM 661 N N . ARG A 1 86 ? 12.772 -1.649 -14.097 1.00 86.06 86 ARG A N 1
ATOM 662 C CA . ARG A 1 86 ? 13.292 -0.706 -15.107 1.00 86.06 86 ARG A CA 1
ATOM 663 C C . ARG A 1 86 ? 13.793 -1.400 -16.370 1.00 86.06 86 ARG A C 1
ATOM 665 O O . ARG A 1 86 ? 13.618 -0.877 -17.468 1.00 86.06 86 ARG A O 1
ATOM 672 N N . SER A 1 87 ? 14.438 -2.556 -16.225 1.00 88.00 87 SER A N 1
ATOM 673 C CA . SER A 1 87 ? 14.920 -3.330 -17.374 1.00 88.00 87 SER A CA 1
ATOM 674 C C . SER A 1 87 ? 13.745 -3.864 -18.192 1.00 88.00 87 SER A C 1
ATOM 676 O O . SER A 1 87 ? 13.720 -3.698 -19.408 1.00 88.00 87 SER A O 1
ATOM 678 N N . PHE A 1 88 ? 12.734 -4.422 -17.522 1.00 87.31 88 PHE A N 1
ATOM 679 C CA . PHE A 1 88 ? 11.503 -4.873 -18.160 1.00 87.31 88 PHE A CA 1
ATOM 680 C C . PHE A 1 88 ? 10.773 -3.727 -18.866 1.00 87.31 88 PHE A C 1
ATOM 682 O O . PHE A 1 88 ? 10.421 -3.862 -20.034 1.00 87.31 88 PHE A O 1
ATOM 689 N N . GLU A 1 89 ? 10.584 -2.593 -18.189 1.00 89.25 89 GLU A N 1
ATOM 690 C CA . GLU A 1 89 ? 9.952 -1.404 -18.765 1.00 89.25 89 GLU A CA 1
ATOM 691 C C . GLU A 1 89 ? 10.691 -0.940 -20.027 1.00 89.25 89 GLU A C 1
ATOM 693 O O . GLU A 1 89 ? 10.061 -0.713 -21.058 1.00 89.25 89 GLU A O 1
ATOM 698 N N . SER A 1 90 ? 12.027 -0.874 -19.984 1.00 87.88 90 SER A N 1
ATOM 699 C CA . SER A 1 90 ? 12.855 -0.504 -21.138 1.00 87.88 90 SER A CA 1
ATOM 700 C C . SER A 1 90 ? 12.628 -1.440 -22.331 1.00 87.88 90 SER A C 1
ATOM 702 O O . SER A 1 90 ? 12.399 -0.965 -23.443 1.00 87.88 90 SER A O 1
ATOM 704 N N . GLU A 1 91 ? 12.665 -2.758 -22.117 1.00 90.50 91 GLU A N 1
ATOM 705 C CA . GLU A 1 91 ? 12.460 -3.747 -23.185 1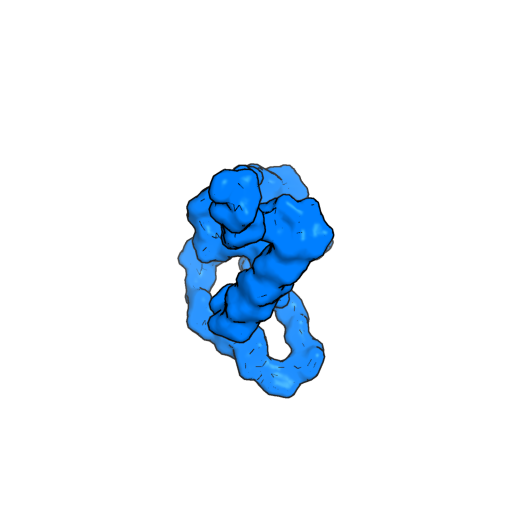.00 90.50 91 GLU A CA 1
ATOM 706 C C . GLU A 1 91 ? 11.015 -3.743 -23.709 1.00 90.50 91 GLU A C 1
ATOM 708 O O . GLU A 1 91 ? 10.780 -3.838 -24.914 1.00 90.50 91 GLU A O 1
ATOM 713 N N . PHE A 1 92 ? 10.030 -3.570 -22.826 1.00 89.31 92 PHE A N 1
ATOM 714 C CA . PHE A 1 92 ? 8.623 -3.471 -23.205 1.00 89.31 92 PHE A CA 1
ATOM 715 C C . PHE A 1 92 ? 8.349 -2.223 -24.056 1.00 89.31 92 PHE A C 1
ATOM 717 O O . PHE A 1 92 ? 7.679 -2.299 -25.091 1.00 89.31 92 PHE A O 1
ATOM 724 N N . LEU A 1 93 ? 8.892 -1.067 -23.667 1.00 90.81 93 LEU A N 1
ATOM 725 C CA . LEU A 1 93 ? 8.786 0.166 -24.448 1.00 90.81 93 LEU A CA 1
ATOM 726 C C . LEU A 1 93 ? 9.471 0.023 -25.812 1.00 90.81 93 LEU A C 1
ATOM 728 O O . LEU A 1 93 ? 8.906 0.452 -26.818 1.00 90.81 93 LEU A O 1
ATOM 732 N N . ALA A 1 94 ? 10.633 -0.632 -25.877 1.00 88.50 94 ALA A N 1
ATOM 733 C CA . ALA A 1 94 ? 11.306 -0.927 -27.141 1.00 88.50 94 ALA A CA 1
ATOM 734 C C . ALA A 1 94 ? 10.453 -1.823 -28.050 1.00 88.50 94 ALA A C 1
ATOM 736 O O . ALA A 1 94 ? 10.217 -1.477 -29.209 1.00 88.50 94 ALA A O 1
ATOM 737 N N . ALA A 1 95 ? 9.915 -2.924 -27.521 1.00 89.44 95 ALA A N 1
ATOM 738 C CA . ALA A 1 95 ? 9.077 -3.855 -28.275 1.00 89.44 95 ALA A CA 1
ATOM 739 C C . ALA A 1 95 ? 7.767 -3.220 -28.777 1.00 89.44 95 ALA A C 1
ATOM 741 O O . ALA A 1 95 ? 7.277 -3.570 -29.850 1.00 89.44 95 ALA A O 1
ATOM 742 N N . THR A 1 96 ? 7.205 -2.272 -28.022 1.00 91.38 96 THR A N 1
ATOM 743 C CA . THR A 1 96 ? 5.968 -1.560 -28.385 1.00 91.38 96 THR A CA 1
ATOM 744 C C . THR A 1 96 ? 6.200 -0.314 -29.247 1.00 91.38 96 THR A C 1
ATOM 746 O O . THR A 1 96 ? 5.236 0.351 -29.621 1.00 91.38 96 THR A O 1
ATOM 749 N N . GLY A 1 97 ? 7.454 0.004 -29.593 1.00 86.69 97 GLY A N 1
ATOM 750 C CA . GLY A 1 97 ? 7.807 1.181 -30.396 1.00 86.69 97 GLY A CA 1
ATOM 751 C C . GLY A 1 97 ? 7.730 2.515 -29.641 1.00 86.69 97 GLY A C 1
ATOM 752 O O . GLY A 1 97 ? 7.789 3.576 -30.259 1.00 86.69 97 GLY A O 1
ATOM 753 N N . ASN A 1 98 ? 7.617 2.473 -28.313 1.00 84.56 98 ASN A N 1
ATOM 754 C CA . ASN A 1 98 ? 7.528 3.639 -27.433 1.00 84.56 98 ASN A CA 1
ATOM 755 C C . ASN A 1 98 ? 8.869 4.020 -26.789 1.00 84.56 98 ASN A C 1
ATOM 757 O O . ASN A 1 98 ? 8.911 4.905 -25.937 1.00 84.56 98 ASN A O 1
ATOM 761 N N . ASP A 1 99 ? 9.973 3.378 -27.177 1.00 77.12 99 ASP A N 1
ATOM 762 C CA . ASP A 1 99 ? 11.291 3.729 -26.657 1.00 77.12 99 ASP A CA 1
ATOM 763 C C . ASP A 1 99 ? 11.707 5.136 -27.116 1.00 77.12 99 ASP A C 1
ATOM 765 O O . ASP A 1 99 ? 12.015 5.386 -28.287 1.00 77.12 99 ASP A O 1
ATOM 769 N N . ALA A 1 100 ? 11.756 6.062 -26.158 1.00 68.00 100 ALA A N 1
ATOM 770 C CA . ALA A 1 100 ? 12.198 7.434 -26.364 1.00 68.00 100 ALA A CA 1
ATOM 771 C C . ALA A 1 100 ? 13.635 7.524 -26.915 1.00 68.00 100 ALA A C 1
ATOM 773 O O . ALA A 1 100 ? 13.967 8.499 -27.590 1.00 68.00 100 ALA A O 1
ATOM 774 N N . ARG A 1 101 ? 14.489 6.513 -26.689 1.00 64.12 101 ARG A N 1
ATOM 775 C CA . ARG A 1 101 ? 15.861 6.461 -27.229 1.00 64.12 101 ARG A CA 1
ATOM 776 C C . ARG A 1 101 ? 15.878 6.198 -28.735 1.00 64.12 101 ARG A C 1
ATOM 778 O O . ARG A 1 101 ? 16.747 6.721 -29.429 1.00 64.12 101 ARG A O 1
ATOM 785 N N . LEU A 1 102 ? 14.908 5.444 -29.254 1.00 54.06 102 LEU A N 1
ATOM 786 C CA . LEU A 1 102 ? 14.766 5.164 -30.689 1.00 54.06 102 LEU A CA 1
ATOM 787 C C . LEU A 1 102 ? 14.088 6.314 -31.449 1.00 54.06 102 LEU A C 1
ATOM 789 O O . LEU A 1 102 ? 14.307 6.470 -32.648 1.00 54.06 102 LEU A O 1
ATOM 793 N N . GLN A 1 103 ? 13.332 7.173 -30.761 1.00 52.16 103 GLN A N 1
ATOM 794 C CA . GLN A 1 103 ? 12.683 8.339 -31.376 1.00 52.16 103 GLN A CA 1
ATOM 795 C C . GLN A 1 103 ? 13.670 9.454 -31.773 1.00 52.16 103 GLN A C 1
ATOM 797 O O . GLN A 1 103 ? 13.371 10.247 -32.665 1.00 52.16 103 GLN A O 1
ATOM 802 N N . VAL A 1 104 ? 14.866 9.509 -31.170 1.00 52.25 104 VAL A N 1
ATOM 803 C CA . VAL A 1 104 ? 15.907 10.503 -31.514 1.00 52.25 104 VAL A CA 1
ATOM 804 C C . VAL A 1 104 ? 16.678 10.118 -32.787 1.00 52.25 104 VAL A C 1
ATOM 806 O O . VAL A 1 104 ? 17.204 10.993 -33.468 1.00 52.25 104 VAL A O 1
ATOM 809 N N . ALA A 1 105 ? 16.700 8.836 -33.164 1.00 52.03 105 ALA A N 1
ATOM 810 C CA . ALA A 1 105 ? 17.401 8.352 -34.359 1.00 52.03 105 ALA A CA 1
ATOM 811 C C . ALA A 1 105 ? 16.608 8.534 -35.673 1.00 52.03 105 ALA A C 1
ATOM 813 O O . ALA A 1 105 ? 17.119 8.215 -36.744 1.00 52.03 105 ALA A O 1
ATOM 814 N N . ALA A 1 106 ? 15.370 9.036 -35.602 1.00 51.34 106 ALA A N 1
ATOM 815 C CA . ALA A 1 106 ? 14.462 9.192 -36.741 1.00 51.34 106 ALA A CA 1
ATOM 816 C C . ALA A 1 106 ? 14.281 10.654 -37.214 1.00 51.34 106 ALA A C 1
ATOM 818 O O . ALA A 1 106 ? 13.293 10.956 -37.888 1.00 51.34 106 ALA A O 1
ATOM 819 N N . ARG A 1 107 ? 15.201 11.566 -36.869 1.00 42.34 107 ARG A N 1
ATOM 820 C CA . ARG A 1 107 ? 15.220 12.958 -37.357 1.00 42.34 107 ARG A CA 1
ATOM 821 C C . ARG A 1 107 ? 16.450 13.268 -38.192 1.00 42.34 107 ARG A C 1
ATOM 823 O O . ARG A 1 107 ? 17.557 12.886 -37.762 1.00 42.34 107 ARG A O 1
#

Organism: NCBI:txid4793